Protein AF-A0ABD7DUI1-F1 (afdb_monomer)

Structure (mmCIF, N/CA/C/O backbone):
data_AF-A0ABD7DUI1-F1
#
_entry.id   AF-A0ABD7DUI1-F1
#
loop_
_atom_site.group_PDB
_atom_site.id
_atom_site.type_symbol
_atom_site.label_atom_id
_atom_site.label_alt_id
_atom_site.label_comp_id
_atom_site.label_asym_id
_atom_site.label_entity_id
_atom_site.label_seq_id
_atom_site.pdbx_PDB_ins_code
_atom_site.Cartn_x
_atom_site.Cartn_y
_atom_site.Cartn_z
_atom_site.occupancy
_atom_site.B_iso_or_equiv
_atom_site.auth_seq_id
_atom_si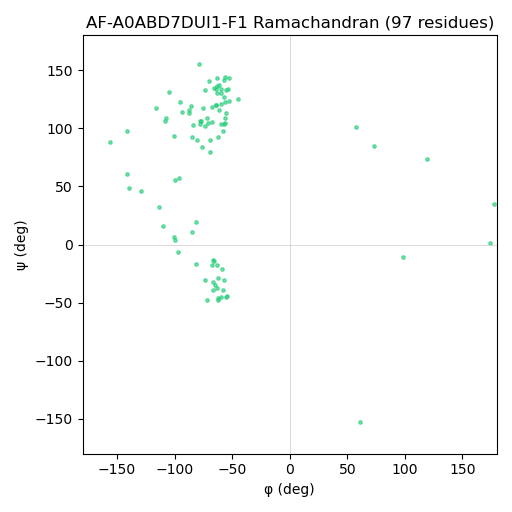te.auth_comp_id
_atom_site.auth_asym_id
_atom_site.auth_atom_id
_atom_site.pdbx_PDB_model_num
ATOM 1 N N . MET A 1 1 ? 16.838 -62.577 -1.425 1.00 47.31 1 MET A N 1
ATOM 2 C CA . MET A 1 1 ? 17.928 -61.760 -0.853 1.00 47.31 1 MET A CA 1
ATOM 3 C C . MET A 1 1 ? 19.177 -61.961 -1.702 1.00 47.31 1 MET A C 1
ATOM 5 O O . MET A 1 1 ? 20.000 -62.797 -1.372 1.00 47.31 1 MET A O 1
ATOM 9 N N . THR A 1 2 ? 19.275 -61.235 -2.814 1.00 43.38 2 THR A N 1
ATOM 10 C CA . THR A 1 2 ? 20.485 -61.084 -3.642 1.00 43.38 2 THR A CA 1
ATOM 11 C C . THR A 1 2 ? 20.311 -59.762 -4.391 1.00 43.38 2 THR A C 1
ATOM 13 O O . THR A 1 2 ? 19.682 -59.725 -5.447 1.00 43.38 2 THR A O 1
ATOM 16 N N . LEU A 1 3 ? 20.743 -58.649 -3.786 1.00 42.69 3 LEU A N 1
ATOM 17 C CA . LEU A 1 3 ? 20.761 -57.352 -4.466 1.00 42.69 3 LEU A CA 1
ATOM 18 C C . LEU A 1 3 ? 21.975 -57.320 -5.401 1.00 42.69 3 LEU A C 1
ATOM 20 O O . LEU A 1 3 ? 23.111 -57.166 -4.960 1.00 42.69 3 LEU A O 1
ATOM 24 N N . GLN A 1 4 ? 21.711 -57.489 -6.693 1.00 55.09 4 GLN A N 1
ATOM 25 C CA . GLN A 1 4 ? 22.658 -57.251 -7.775 1.00 55.09 4 GLN A CA 1
ATOM 26 C C . GLN A 1 4 ? 22.613 -55.752 -8.106 1.00 55.09 4 GLN A C 1
ATOM 28 O O . GLN A 1 4 ? 21.666 -55.286 -8.735 1.00 55.09 4 GLN A O 1
ATOM 33 N N . PHE A 1 5 ? 23.605 -54.981 -7.663 1.00 54.38 5 PHE A N 1
ATOM 34 C CA . PHE A 1 5 ? 23.730 -53.569 -8.034 1.00 54.38 5 PHE A CA 1
ATOM 35 C C . PHE A 1 5 ? 24.489 -53.454 -9.366 1.00 54.38 5 PHE A C 1
ATOM 37 O O . PHE A 1 5 ? 25.648 -53.875 -9.421 1.00 54.38 5 PHE A O 1
ATOM 44 N N . PRO A 1 6 ? 23.908 -52.897 -10.446 1.00 60.44 6 PRO A N 1
ATOM 45 C CA . PRO A 1 6 ? 24.686 -52.581 -11.634 1.00 60.44 6 PRO A CA 1
ATOM 46 C C . PRO A 1 6 ? 25.560 -51.352 -11.354 1.00 60.44 6 PRO A C 1
ATOM 48 O O . PRO A 1 6 ? 25.107 -50.207 -11.376 1.00 60.44 6 PRO A O 1
ATOM 51 N N . ALA A 1 7 ? 26.840 -51.619 -11.097 1.00 57.91 7 ALA A N 1
ATOM 52 C CA . ALA A 1 7 ? 27.926 -50.668 -11.272 1.00 57.91 7 ALA A CA 1
ATOM 53 C C . ALA A 1 7 ? 27.926 -50.210 -12.738 1.00 57.91 7 ALA A C 1
ATOM 55 O O . ALA A 1 7 ? 28.382 -50.931 -13.622 1.00 57.91 7 ALA A O 1
ATOM 56 N N . GLY A 1 8 ? 27.330 -49.052 -13.015 1.00 59.09 8 GLY A N 1
ATOM 57 C CA . GLY A 1 8 ? 27.159 -48.635 -14.402 1.00 59.09 8 GLY A CA 1
ATOM 58 C C . GLY A 1 8 ? 26.406 -47.336 -14.615 1.00 59.09 8 GLY A C 1
ATOM 59 O O . GLY A 1 8 ? 25.694 -47.240 -15.598 1.00 59.09 8 GLY A O 1
ATOM 60 N N . TRP A 1 9 ? 26.543 -46.349 -13.727 1.00 46.38 9 TRP A N 1
ATOM 61 C CA . TRP A 1 9 ? 26.106 -44.973 -13.998 1.00 46.38 9 TRP A CA 1
ATOM 62 C C . TRP A 1 9 ? 27.110 -43.973 -13.404 1.00 46.38 9 TRP A C 1
ATOM 64 O O . TRP A 1 9 ? 26.791 -43.175 -12.533 1.00 46.38 9 TRP A O 1
ATOM 74 N N . LEU A 1 10 ? 28.361 -44.042 -13.869 1.00 54.78 10 LEU A N 1
ATOM 75 C CA . LEU A 1 10 ? 29.345 -42.952 -13.744 1.00 54.78 10 LEU A CA 1
ATOM 76 C C . LEU A 1 10 ? 29.702 -42.364 -15.118 1.00 54.78 10 LEU A C 1
ATOM 78 O O . LEU A 1 10 ? 30.815 -41.903 -15.344 1.00 54.78 10 LEU A O 1
ATOM 82 N N . LEU A 1 11 ? 28.754 -42.361 -16.055 1.00 57.16 11 LEU A N 1
ATOM 83 C CA . LEU A 1 11 ? 28.937 -41.690 -17.337 1.00 57.16 11 LEU A CA 1
ATOM 84 C C . LEU A 1 11 ? 27.622 -41.031 -17.750 1.00 57.16 11 LEU A C 1
ATOM 86 O O . LEU A 1 11 ? 26.711 -41.683 -18.245 1.00 57.16 11 LEU A O 1
ATOM 90 N N . GLY A 1 12 ? 27.509 -39.736 -17.470 1.00 51.88 12 GLY A N 1
ATOM 91 C CA . GLY A 1 12 ? 26.312 -38.963 -17.799 1.00 51.88 12 GLY A CA 1
ATOM 92 C C . GLY A 1 12 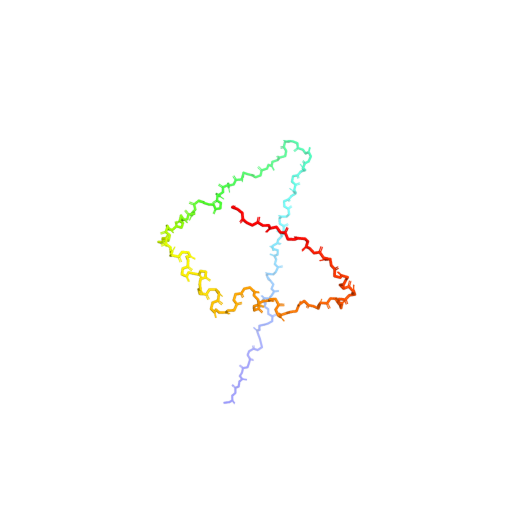? 26.275 -37.528 -17.276 1.00 51.88 12 GLY A C 1
ATOM 93 O O . GLY A 1 12 ? 25.298 -36.841 -17.528 1.00 51.88 12 GLY A O 1
ATOM 94 N N . ILE A 1 13 ? 27.313 -37.036 -16.585 1.00 54.88 13 ILE A N 1
ATOM 95 C CA . ILE A 1 13 ? 27.442 -35.605 -16.248 1.00 54.88 13 ILE A CA 1
ATOM 96 C C . ILE A 1 13 ? 28.406 -34.947 -17.243 1.00 54.88 13 ILE A C 1
ATOM 98 O O . ILE A 1 13 ? 29.436 -34.392 -16.880 1.00 54.88 13 ILE A O 1
ATOM 102 N N . ALA A 1 14 ? 28.102 -35.073 -18.533 1.00 54.56 14 ALA A N 1
ATOM 103 C CA . ALA A 1 14 ? 28.840 -34.415 -19.610 1.00 54.56 14 ALA A CA 1
ATOM 104 C C . ALA A 1 14 ? 27.877 -33.673 -20.547 1.00 54.56 14 ALA A C 1
ATOM 106 O O . ALA A 1 14 ? 27.967 -33.771 -21.762 1.00 54.56 14 ALA A O 1
ATOM 107 N N . THR A 1 15 ? 26.941 -32.921 -19.966 1.00 56.66 15 THR A N 1
ATOM 108 C CA . THR A 1 15 ? 26.211 -31.844 -20.652 1.00 56.66 15 THR A CA 1
ATOM 109 C C . THR A 1 15 ? 26.049 -30.652 -19.710 1.00 56.66 15 THR A C 1
ATOM 111 O O . THR A 1 15 ? 24.960 -30.118 -19.543 1.00 56.66 15 THR A O 1
ATOM 114 N N . LEU A 1 16 ? 27.136 -30.224 -19.061 1.00 58.19 16 LEU A N 1
ATOM 115 C CA . LEU A 1 16 ? 27.222 -28.863 -18.525 1.00 58.19 16 LEU A CA 1
ATOM 116 C C . LEU A 1 16 ? 27.964 -27.990 -19.548 1.00 58.19 1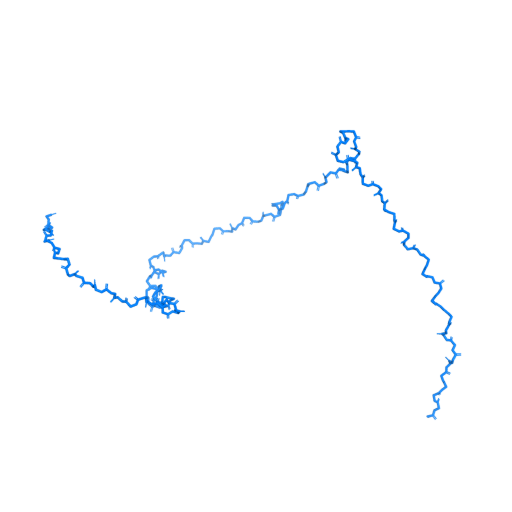6 LEU A C 1
ATOM 118 O O . LEU A 1 16 ? 29.020 -27.431 -19.279 1.00 58.19 16 LEU A O 1
ATOM 122 N N . ALA A 1 17 ? 27.439 -27.946 -20.772 1.00 55.75 17 ALA A N 1
ATOM 123 C CA . ALA A 1 17 ? 27.908 -27.043 -21.809 1.00 55.75 17 ALA A CA 1
ATOM 124 C C . ALA A 1 17 ? 26.938 -25.857 -21.875 1.00 55.75 17 ALA A C 1
ATOM 126 O O . ALA A 1 17 ? 25.918 -25.913 -22.549 1.00 55.75 17 ALA A O 1
ATOM 127 N N . LEU A 1 18 ? 27.298 -24.810 -21.128 1.00 57.78 18 LEU A N 1
ATOM 128 C CA . LEU A 1 18 ? 26.940 -23.406 -21.346 1.00 57.78 18 LEU A CA 1
ATOM 129 C C . LEU A 1 18 ? 25.437 -23.043 -21.390 1.00 57.78 18 LEU A C 1
ATOM 131 O O . LEU A 1 18 ? 24.860 -22.984 -22.473 1.00 57.78 18 LEU A O 1
ATOM 135 N N . PRO A 1 19 ? 24.852 -22.485 -20.313 1.00 50.62 19 PRO A N 1
ATOM 136 C CA . PRO A 1 19 ? 24.225 -21.188 -20.478 1.00 50.62 19 PRO A CA 1
ATOM 137 C C . PRO A 1 19 ? 25.374 -20.177 -20.523 1.00 50.62 19 PRO A C 1
ATOM 139 O O . PRO A 1 19 ? 25.797 -19.634 -19.503 1.00 50.62 19 PRO A O 1
ATOM 142 N N . GLY A 1 20 ? 25.960 -19.997 -21.709 1.00 56.53 20 GLY A N 1
ATOM 143 C CA . GLY A 1 20 ? 26.799 -18.839 -21.969 1.00 56.53 20 GLY A CA 1
ATOM 144 C C . GLY A 1 20 ? 25.929 -17.632 -21.668 1.00 56.53 20 GLY A C 1
ATOM 145 O O . GLY A 1 20 ? 24.932 -17.404 -22.348 1.00 56.53 20 GLY A O 1
ATOM 146 N N . ILE A 1 21 ? 26.239 -16.948 -20.572 1.00 58.31 21 ILE A N 1
ATOM 147 C CA . ILE A 1 21 ? 25.527 -15.759 -20.140 1.00 58.31 21 ILE A CA 1
ATOM 148 C C . ILE A 1 21 ? 25.694 -14.767 -21.287 1.00 58.31 21 ILE A C 1
ATOM 150 O O . ILE A 1 21 ? 26.778 -14.219 -21.483 1.00 58.31 21 ILE A O 1
ATOM 154 N N . LEU A 1 22 ? 24.645 -14.575 -22.085 1.00 60.16 22 LEU A N 1
ATOM 155 C CA . LEU A 1 22 ? 24.581 -13.476 -23.031 1.00 60.16 22 LEU A CA 1
ATOM 156 C C . LEU A 1 22 ? 24.440 -12.208 -22.185 1.00 60.16 22 LEU A C 1
ATOM 158 O O . LEU A 1 22 ? 23.339 -11.717 -21.948 1.00 60.16 22 LEU A O 1
ATOM 162 N N . MET A 1 23 ? 25.555 -11.723 -21.639 1.00 61.38 23 MET A N 1
ATOM 163 C CA . MET A 1 23 ? 25.622 -10.398 -21.039 1.00 61.38 23 MET A CA 1
ATOM 164 C C . MET A 1 23 ? 25.499 -9.416 -22.201 1.00 61.38 23 MET A C 1
ATOM 166 O O . MET A 1 23 ? 26.492 -9.063 -22.835 1.00 61.38 23 MET A O 1
ATOM 170 N N . ALA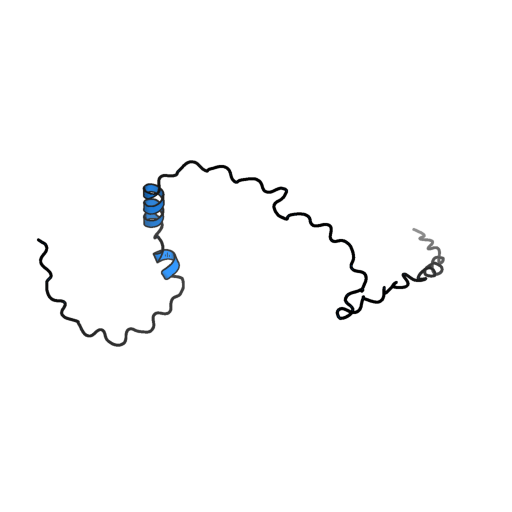 A 1 24 ? 24.269 -9.026 -22.536 1.00 66.75 24 ALA A N 1
ATOM 171 C CA . ALA A 1 24 ? 24.056 -7.885 -23.407 1.00 66.75 24 ALA A CA 1
ATOM 172 C C . ALA A 1 24 ? 24.757 -6.683 -22.761 1.00 66.75 24 ALA A C 1
ATOM 174 O O . ALA A 1 24 ? 24.487 -6.363 -21.597 1.00 66.75 24 ALA A O 1
ATOM 175 N N . ALA A 1 25 ? 25.687 -6.061 -23.493 1.00 72.94 25 ALA A N 1
ATOM 176 C CA . ALA A 1 25 ? 26.316 -4.822 -23.060 1.00 72.94 25 ALA A CA 1
ATOM 177 C C . ALA A 1 25 ? 25.202 -3.828 -22.716 1.00 72.94 25 ALA A C 1
ATOM 179 O O . ALA A 1 25 ? 24.304 -3.599 -23.528 1.00 72.94 25 ALA A O 1
ATOM 180 N N . GLN A 1 26 ? 25.212 -3.316 -21.485 1.00 78.19 26 GLN A N 1
ATOM 181 C CA . GLN A 1 26 ? 24.225 -2.325 -21.084 1.00 78.19 26 GLN A CA 1
ATOM 182 C C . GLN A 1 26 ? 24.460 -1.053 -21.913 1.00 78.19 26 GLN A C 1
ATOM 184 O O . GLN A 1 26 ? 25.620 -0.664 -22.078 1.00 78.19 26 GLN A O 1
ATOM 189 N N . PRO A 1 27 ? 23.401 -0.433 -22.459 1.00 83.31 27 PRO A N 1
ATOM 190 C CA . PRO A 1 27 ? 23.526 0.848 -23.144 1.00 83.31 27 PRO A CA 1
ATOM 191 C C . PRO A 1 27 ? 24.168 1.895 -22.221 1.00 83.31 27 PRO A C 1
ATOM 193 O O . PRO A 1 27 ? 23.918 1.889 -21.015 1.00 83.31 27 PRO A O 1
ATOM 196 N N . ASP A 1 28 ? 24.993 2.784 -22.782 1.00 86.50 28 ASP A N 1
ATOM 197 C CA . ASP A 1 28 ? 25.582 3.898 -22.032 1.00 86.50 28 ASP A CA 1
ATOM 198 C C . ASP A 1 28 ? 24.458 4.841 -21.561 1.00 86.50 28 ASP A C 1
ATOM 200 O O . ASP A 1 28 ? 23.737 5.381 -22.404 1.00 86.50 28 ASP A O 1
ATOM 204 N N . PRO A 1 29 ? 24.278 5.064 -20.244 1.00 84.38 29 PRO A N 1
ATOM 205 C CA . PRO A 1 29 ? 23.231 5.949 -19.737 1.00 84.38 29 PRO A CA 1
ATOM 206 C C . PRO A 1 29 ? 23.429 7.421 -20.127 1.00 84.38 29 PRO A C 1
ATOM 208 O O . PRO A 1 29 ? 22.505 8.216 -19.951 1.00 84.38 29 PRO A O 1
ATOM 211 N N . LEU A 1 30 ? 24.615 7.803 -20.613 1.00 91.69 30 LEU A N 1
ATOM 212 C CA . LEU A 1 30 ? 24.930 9.165 -21.045 1.00 91.69 30 LEU A CA 1
ATOM 213 C C . LEU A 1 30 ? 24.802 9.371 -22.562 1.00 91.69 30 LEU A C 1
ATOM 215 O O . LEU A 1 30 ? 24.899 10.514 -23.013 1.00 91.69 30 LEU A O 1
ATOM 219 N N . ASP A 1 31 ? 24.567 8.315 -23.349 1.00 92.50 31 ASP A N 1
ATOM 220 C CA . ASP A 1 31 ? 24.317 8.437 -24.788 1.00 92.50 31 ASP A CA 1
ATOM 221 C C . ASP A 1 31 ? 22.816 8.670 -25.056 1.00 92.50 31 ASP A C 1
ATOM 223 O O . ASP A 1 31 ? 22.001 7.767 -24.853 1.00 92.50 31 ASP A O 1
ATOM 227 N N . PRO A 1 32 ? 22.412 9.855 -25.556 1.00 87.12 32 PRO A N 1
ATOM 228 C CA . PRO A 1 32 ? 21.007 10.154 -25.834 1.00 87.12 32 PRO A CA 1
ATOM 229 C C . PRO A 1 32 ? 20.411 9.321 -26.979 1.00 87.12 32 PRO A C 1
ATOM 231 O O . PRO A 1 32 ? 19.192 9.316 -27.143 1.00 87.12 32 PRO A O 1
ATOM 234 N N . ASN A 1 33 ? 21.237 8.639 -27.779 1.00 92.19 33 ASN A N 1
ATOM 235 C CA . ASN A 1 33 ? 20.788 7.763 -28.865 1.00 92.19 33 ASN A CA 1
ATOM 236 C C . ASN A 1 33 ? 20.808 6.281 -28.479 1.00 92.19 33 ASN A C 1
ATOM 238 O O . ASN A 1 33 ? 20.532 5.425 -29.325 1.00 92.19 33 ASN A O 1
ATOM 242 N N . ALA A 1 34 ? 21.143 5.961 -27.228 1.00 91.19 34 ALA A N 1
ATOM 243 C CA . ALA A 1 34 ? 21.197 4.586 -26.780 1.00 91.19 34 ALA A CA 1
ATOM 244 C C . ALA A 1 34 ? 19.822 3.911 -26.903 1.00 91.19 34 ALA A C 1
ATOM 246 O O . ALA A 1 34 ? 18.782 4.476 -26.561 1.00 91.19 34 ALA A O 1
ATOM 247 N N . ALA A 1 35 ? 19.814 2.672 -27.393 1.00 86.06 35 ALA A N 1
ATOM 248 C CA . ALA A 1 35 ? 18.585 1.906 -27.538 1.00 86.06 35 ALA A CA 1
ATOM 249 C C . ALA A 1 35 ? 18.009 1.557 -26.156 1.00 86.06 35 ALA A C 1
ATOM 251 O O . ALA A 1 35 ? 18.627 0.826 -25.381 1.00 86.06 35 ALA A O 1
ATOM 252 N N . VAL A 1 36 ? 16.802 2.048 -25.872 1.00 86.56 36 VAL A N 1
ATOM 253 C CA . VAL A 1 36 ? 16.045 1.717 -24.661 1.00 86.56 36 VAL A CA 1
ATOM 254 C C . VAL A 1 36 ? 14.917 0.751 -25.032 1.00 86.56 36 VAL A C 1
ATOM 256 O O . VAL A 1 36 ? 14.186 1.017 -25.991 1.00 86.56 36 VAL A O 1
ATOM 259 N N . PRO A 1 37 ? 14.746 -0.369 -24.307 1.00 87.00 37 PRO A N 1
ATOM 260 C CA . PRO A 1 37 ? 13.606 -1.252 -24.511 1.00 87.00 37 PRO A CA 1
ATOM 261 C C . PRO A 1 37 ? 12.281 -0.504 -24.339 1.00 87.00 37 PRO A C 1
ATOM 263 O O . PRO A 1 37 ? 12.141 0.335 -23.447 1.00 87.00 37 PRO A O 1
ATOM 266 N N . ALA A 1 38 ? 11.291 -0.835 -25.167 1.00 89.31 38 ALA A N 1
ATOM 267 C CA . ALA A 1 38 ? 9.942 -0.314 -24.988 1.00 89.31 38 ALA A CA 1
ATOM 268 C C . ALA A 1 38 ? 9.401 -0.731 -23.609 1.00 89.31 38 ALA A C 1
ATOM 270 O O . ALA A 1 38 ? 9.531 -1.887 -23.204 1.00 89.31 38 ALA A O 1
ATOM 271 N N . GLN A 1 39 ? 8.807 0.218 -22.886 1.00 90.56 39 GLN A N 1
ATOM 272 C CA . GLN A 1 39 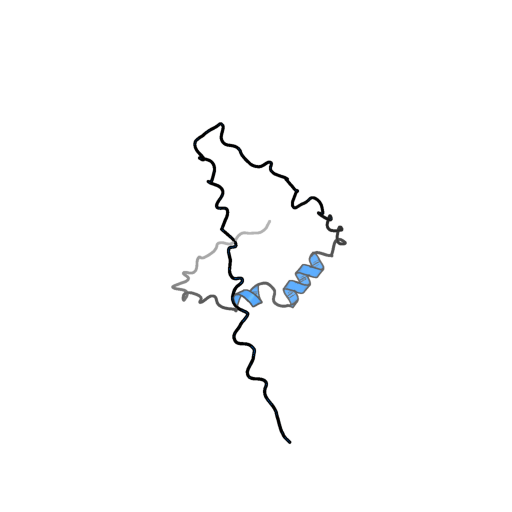? 8.161 -0.061 -21.609 1.00 90.56 39 GLN A CA 1
ATOM 273 C C . GLN A 1 39 ? 6.712 -0.478 -21.859 1.00 90.56 39 GLN A C 1
ATOM 275 O O . GLN A 1 39 ? 5.906 0.333 -22.310 1.00 90.56 39 GLN A O 1
ATOM 280 N N . ASP A 1 40 ? 6.366 -1.717 -21.516 1.00 93.75 40 ASP A N 1
ATOM 281 C CA . ASP A 1 40 ? 4.967 -2.129 -21.397 1.00 93.75 40 ASP A CA 1
ATOM 282 C C . ASP A 1 40 ? 4.426 -1.671 -20.040 1.00 93.75 40 ASP A C 1
ATOM 284 O O . ASP A 1 40 ? 4.536 -2.361 -19.021 1.00 93.75 40 ASP A O 1
ATOM 288 N N . TYR A 1 41 ? 3.872 -0.457 -20.006 1.00 93.00 41 TYR A N 1
ATOM 289 C CA . TYR A 1 41 ? 3.267 0.070 -18.790 1.00 93.00 41 TYR A CA 1
ATOM 290 C C . TYR A 1 41 ? 1.910 -0.584 -18.534 1.00 93.00 41 TYR A C 1
ATOM 292 O O . TYR A 1 41 ? 0.948 -0.399 -19.282 1.00 93.00 41 TYR A O 1
ATOM 300 N N . ARG A 1 42 ? 1.819 -1.299 -17.413 1.00 96.00 42 ARG A N 1
ATOM 301 C CA . ARG A 1 42 ? 0.580 -1.877 -16.905 1.00 96.00 42 ARG A CA 1
ATOM 302 C C . ARG A 1 42 ? 0.244 -1.223 -15.566 1.00 96.00 42 ARG A C 1
ATOM 304 O O . ARG A 1 42 ? 1.024 -1.322 -14.621 1.00 96.00 42 ARG A O 1
ATOM 311 N N . SER A 1 43 ? -0.895 -0.531 -15.486 1.00 95.12 43 SER A N 1
ATOM 312 C CA . SER A 1 43 ? -1.281 0.182 -14.262 1.00 95.12 43 SER A CA 1
ATOM 313 C C . SER A 1 43 ? -1.487 -0.802 -13.101 1.00 95.12 43 SER A C 1
ATOM 315 O O . SER A 1 43 ? -2.269 -1.745 -13.250 1.00 95.12 43 SER A O 1
ATOM 317 N N . PRO A 1 44 ? -0.884 -0.566 -11.920 1.00 93.44 44 PRO A N 1
ATOM 318 C CA . PRO A 1 44 ? -1.171 -1.348 -10.715 1.00 93.44 44 PRO A CA 1
ATOM 319 C C . PRO A 1 44 ? -2.648 -1.302 -10.295 1.00 93.44 44 PRO A C 1
ATOM 321 O O . PRO A 1 44 ? -3.115 -2.179 -9.575 1.00 93.44 44 PRO A O 1
ATOM 324 N N . LEU A 1 45 ? -3.386 -0.285 -10.748 1.00 95.38 45 LEU A N 1
ATOM 325 C CA . LEU A 1 45 ? -4.801 -0.078 -10.441 1.00 95.38 45 LEU A CA 1
ATOM 326 C C . LEU A 1 45 ? -5.738 -0.523 -11.569 1.00 95.38 45 LEU A C 1
ATOM 328 O O . LEU A 1 45 ? -6.938 -0.292 -11.482 1.00 95.38 45 LEU A O 1
ATOM 332 N N . GLN A 1 46 ? -5.230 -1.150 -12.628 1.00 95.69 46 GLN A N 1
ATOM 333 C CA . GLN A 1 46 ? -6.065 -1.586 -13.756 1.00 95.69 46 GLN A CA 1
ATOM 334 C C . GLN A 1 46 ? -7.206 -2.539 -13.345 1.00 95.69 46 GLN A C 1
ATOM 336 O O . GLN A 1 46 ? -8.259 -2.543 -13.967 1.00 95.69 46 GLN A O 1
ATOM 341 N N . ASP A 1 47 ? -6.978 -3.325 -12.289 1.00 95.44 47 ASP A N 1
ATOM 342 C CA . ASP A 1 47 ? -7.908 -4.315 -11.747 1.00 95.44 47 ASP A CA 1
ATOM 343 C C . ASP A 1 47 ? -8.451 -3.850 -10.388 1.00 95.44 47 ASP A C 1
ATOM 345 O O . ASP A 1 47 ? -8.969 -4.647 -9.601 1.00 95.44 47 ASP A O 1
ATOM 349 N N . TYR A 1 48 ? -8.297 -2.558 -10.077 1.00 94.38 48 TYR A N 1
ATOM 350 C CA . TYR A 1 48 ? -8.790 -1.995 -8.835 1.00 94.38 48 TYR A CA 1
ATOM 351 C C . TYR A 1 48 ? -10.303 -2.178 -8.753 1.00 94.38 48 TYR A C 1
ATOM 353 O O . TYR A 1 48 ? -11.064 -1.685 -9.588 1.00 94.38 48 TYR A O 1
ATOM 361 N N . ARG A 1 49 ? -10.746 -2.881 -7.712 1.00 93.12 49 ARG A N 1
ATOM 362 C CA . ARG A 1 49 ? -12.158 -2.970 -7.363 1.00 93.12 49 ARG A CA 1
ATOM 363 C C . ARG A 1 49 ? -12.436 -1.916 -6.311 1.00 93.12 49 ARG A C 1
ATOM 365 O O . ARG A 1 49 ? -11.817 -1.937 -5.250 1.00 93.12 49 ARG A O 1
ATOM 372 N N . ALA A 1 50 ? -13.377 -1.027 -6.608 1.00 90.31 50 ALA A N 1
ATOM 373 C CA . ALA A 1 50 ? -13.902 -0.126 -5.600 1.00 90.31 50 ALA A CA 1
ATOM 374 C C . ALA A 1 50 ? -14.419 -0.951 -4.416 1.00 90.31 50 ALA A C 1
ATOM 376 O O . ALA A 1 50 ? -15.110 -1.960 -4.598 1.00 90.31 50 ALA A O 1
ATOM 377 N N . GLN A 1 51 ? -14.046 -0.534 -3.212 1.00 88.19 51 GLN A N 1
ATOM 378 C CA . GLN A 1 51 ? -14.640 -1.049 -1.993 1.00 88.19 51 GLN A CA 1
ATOM 379 C C . GLN A 1 51 ? -16.112 -0.650 -2.021 1.00 88.19 51 GLN A C 1
ATOM 381 O O . GLN A 1 51 ? -16.446 0.478 -2.381 1.00 88.19 51 GLN A O 1
ATOM 386 N N . ALA A 1 52 ? -16.985 -1.604 -1.709 1.00 86.19 52 ALA A N 1
ATOM 387 C CA . ALA A 1 52 ? -18.388 -1.287 -1.530 1.00 86.19 52 ALA A CA 1
ATOM 388 C C . ALA A 1 52 ? -18.524 -0.333 -0.340 1.00 86.19 52 ALA A C 1
ATOM 390 O O . ALA A 1 52 ? -17.798 -0.473 0.648 1.00 86.19 52 ALA A O 1
ATOM 391 N N . ASP A 1 53 ? -19.454 0.611 -0.444 1.00 84.25 53 ASP A N 1
ATOM 392 C CA . ASP A 1 53 ? -19.821 1.433 0.699 1.00 84.25 53 ASP A CA 1
ATOM 393 C C . ASP A 1 53 ? -20.388 0.517 1.787 1.00 84.25 53 ASP A C 1
ATOM 395 O O . ASP A 1 53 ? -21.417 -0.139 1.601 1.00 84.25 53 ASP A O 1
ATOM 399 N N . GLU A 1 54 ? -19.690 0.450 2.918 1.00 83.62 54 GLU A N 1
ATOM 400 C CA . GLU A 1 54 ? -20.198 -0.231 4.101 1.00 83.62 54 GLU A CA 1
ATOM 401 C C . GLU A 1 54 ? -21.360 0.596 4.673 1.00 83.62 54 GLU A C 1
ATOM 403 O O . GLU A 1 54 ? -21.288 1.834 4.689 1.00 83.62 54 GLU A O 1
ATOM 408 N N . PRO A 1 55 ? -22.440 -0.037 5.162 1.00 84.44 55 PRO A N 1
ATOM 409 C CA . PRO A 1 55 ? -23.517 0.689 5.815 1.00 84.44 55 PRO A CA 1
ATOM 410 C C . PRO A 1 55 ? -22.975 1.557 6.950 1.00 84.44 55 PRO A C 1
ATOM 412 O O . PRO A 1 55 ? -22.200 1.081 7.786 1.00 84.44 55 PRO A O 1
ATOM 415 N N . LEU A 1 56 ? -23.423 2.816 7.003 1.00 86.56 56 LEU A N 1
ATOM 416 C CA . LEU A 1 56 ? -23.065 3.732 8.083 1.00 86.56 56 LEU A CA 1
ATOM 417 C C . LEU A 1 56 ? -23.431 3.096 9.427 1.00 86.56 56 LEU A C 1
ATOM 419 O O . LEU A 1 56 ? -24.604 2.891 9.737 1.00 86.56 56 LEU A O 1
ATOM 423 N N . GLN A 1 57 ? -22.406 2.788 10.215 1.00 88.19 57 GLN A N 1
ATOM 424 C CA . GLN A 1 57 ? -22.567 2.290 11.574 1.00 88.19 57 GLN A CA 1
ATOM 425 C C . GLN A 1 57 ? -22.869 3.448 12.530 1.00 88.19 57 GLN A C 1
ATOM 427 O 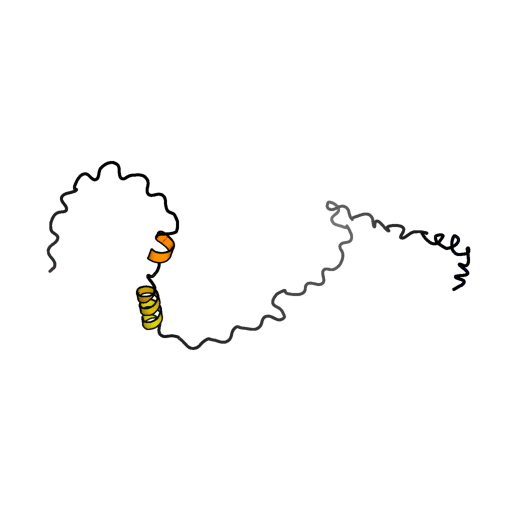O . GLN A 1 57 ? -22.486 4.597 12.287 1.00 88.19 57 GLN A O 1
ATOM 432 N N . ASP A 1 58 ? -23.529 3.145 13.648 1.00 93.94 58 ASP A N 1
ATOM 433 C CA . ASP A 1 58 ? -23.725 4.125 14.713 1.00 93.94 58 ASP A CA 1
ATOM 434 C C . ASP A 1 58 ? -22.395 4.402 15.427 1.00 93.94 58 ASP A C 1
ATOM 436 O O . ASP A 1 58 ? -21.900 3.612 16.238 1.00 93.94 58 ASP A O 1
ATOM 440 N N . TRP A 1 59 ? -21.820 5.562 15.125 1.00 93.69 59 TRP A N 1
ATOM 441 C CA . TRP A 1 59 ? -20.554 6.000 15.693 1.00 93.69 59 TRP A CA 1
ATOM 442 C C . TRP A 1 59 ? -20.608 6.168 17.219 1.00 93.69 59 TRP A C 1
ATOM 444 O O . TRP A 1 59 ? -19.582 5.989 17.880 1.00 93.69 59 TRP A O 1
ATOM 454 N N . ARG A 1 60 ? -21.772 6.491 17.808 1.00 95.19 60 ARG A N 1
ATOM 455 C CA . ARG A 1 60 ? -21.891 6.628 19.271 1.00 95.19 60 ARG A CA 1
ATOM 456 C C . ARG A 1 60 ? -21.813 5.271 19.932 1.00 95.19 60 ARG A C 1
ATOM 458 O O . ARG A 1 60 ? -21.007 5.096 20.837 1.00 95.19 60 ARG A O 1
ATOM 465 N N . ALA A 1 61 ? -22.571 4.302 19.426 1.00 95.00 61 ALA A N 1
ATOM 466 C CA . ALA A 1 61 ? -22.549 2.941 19.948 1.00 95.00 61 ALA A CA 1
ATOM 467 C C . ALA A 1 61 ? -21.139 2.320 19.879 1.00 95.00 61 ALA A C 1
ATOM 469 O O . ALA A 1 61 ? -20.710 1.644 20.820 1.00 95.00 61 ALA A O 1
ATOM 470 N N . ALA A 1 62 ? -20.395 2.586 18.799 1.00 92.50 62 ALA A N 1
ATOM 471 C CA . ALA A 1 62 ? -18.998 2.174 18.670 1.00 92.50 62 ALA A CA 1
ATOM 472 C C . ALA A 1 62 ? -18.101 2.816 19.745 1.00 92.50 62 ALA A C 1
ATOM 474 O O . ALA A 1 62 ? -17.328 2.117 20.404 1.00 92.50 62 ALA A O 1
ATOM 475 N N . ASN A 1 63 ? -18.240 4.122 19.983 1.00 92.75 63 ASN A N 1
ATOM 476 C CA . ASN A 1 63 ? -17.472 4.823 21.014 1.00 92.75 63 ASN A CA 1
ATOM 477 C C . ASN A 1 63 ? -17.835 4.367 22.436 1.00 92.75 63 ASN A C 1
ATOM 479 O O . ASN A 1 63 ? -16.947 4.184 23.270 1.00 92.75 63 ASN A O 1
ATOM 483 N N . ASP A 1 64 ? -19.113 4.111 22.706 1.00 94.81 64 ASP A N 1
ATOM 484 C CA . ASP A 1 64 ? -19.573 3.581 23.991 1.00 94.81 64 ASP A CA 1
ATOM 485 C C . ASP A 1 64 ? -19.002 2.181 24.249 1.00 94.81 64 ASP A C 1
ATOM 487 O O . ASP A 1 64 ? -18.628 1.845 25.376 1.00 94.81 64 ASP A O 1
ATOM 491 N N . LEU A 1 65 ? -18.893 1.346 23.208 1.00 93.38 65 LEU A N 1
ATOM 492 C CA . LEU A 1 65 ? -18.217 0.053 23.306 1.00 93.38 65 LEU A CA 1
ATOM 493 C C . LEU A 1 65 ? -16.737 0.222 23.658 1.00 93.38 65 LEU A C 1
ATOM 495 O O . LEU A 1 65 ? -16.282 -0.435 24.593 1.00 93.38 65 LEU A O 1
ATOM 499 N N . VAL A 1 66 ? -16.017 1.116 22.971 1.00 91.69 66 VAL A N 1
ATOM 500 C CA . VAL A 1 66 ? -14.615 1.439 23.287 1.00 91.69 66 VAL A CA 1
ATOM 501 C C . VAL A 1 66 ? -14.485 1.858 24.753 1.00 91.69 66 VAL A C 1
ATOM 503 O O . VAL A 1 66 ? -13.615 1.346 25.451 1.00 91.69 66 VAL A O 1
ATOM 506 N N . GLY A 1 67 ? -15.387 2.704 25.258 1.00 91.38 67 GLY A N 1
ATOM 507 C CA . GLY A 1 67 ? -15.432 3.081 26.673 1.00 91.38 67 GLY A CA 1
ATOM 508 C C . GLY A 1 67 ? -15.635 1.890 27.620 1.00 91.38 67 GLY A C 1
ATOM 509 O O . GLY A 1 67 ? -14.916 1.767 28.612 1.00 91.38 67 GLY A O 1
ATOM 510 N N . ARG A 1 68 ? -16.564 0.978 27.299 1.00 91.75 68 ARG A N 1
ATOM 511 C CA . ARG A 1 68 ? -16.857 -0.220 28.113 1.00 91.75 68 ARG A CA 1
ATOM 512 C C . ARG A 1 68 ? -15.696 -1.209 28.193 1.00 91.75 68 ARG A C 1
ATOM 514 O O . ARG A 1 68 ? -15.518 -1.825 29.238 1.00 91.75 68 ARG A O 1
ATOM 521 N N . ILE A 1 69 ? -14.909 -1.358 27.128 1.00 89.25 69 ILE A N 1
ATOM 522 C CA . ILE A 1 69 ? -13.757 -2.281 27.096 1.00 89.25 69 ILE A CA 1
ATOM 523 C C . ILE A 1 69 ? -12.465 -1.666 27.672 1.00 89.25 69 ILE A C 1
ATOM 525 O O . ILE A 1 69 ? -11.390 -2.243 27.533 1.00 89.25 69 ILE A O 1
ATOM 529 N N . GLY A 1 70 ? -12.558 -0.497 28.320 1.00 87.06 70 GLY A N 1
ATOM 530 C CA . GLY A 1 70 ? -11.434 0.205 28.957 1.00 87.06 70 GLY A CA 1
ATOM 531 C C . GLY A 1 70 ? -10.818 1.324 28.108 1.00 87.06 70 GLY A C 1
ATOM 532 O O . GLY A 1 70 ? -10.076 2.166 28.620 1.00 87.06 70 GLY A O 1
ATOM 533 N N . GLY A 1 71 ? -11.188 1.408 26.830 1.00 86.88 71 GLY A N 1
ATOM 534 C CA . GLY A 1 71 ? -10.765 2.456 25.909 1.00 86.88 71 GLY A CA 1
ATOM 535 C C . GLY A 1 71 ? -9.255 2.503 25.689 1.00 86.88 71 GLY A C 1
ATOM 536 O O . GLY A 1 71 ? -8.545 1.513 25.836 1.00 86.88 71 GLY A O 1
ATOM 537 N N . TRP A 1 72 ? -8.743 3.687 25.355 1.00 80.31 72 TRP A N 1
ATOM 538 C CA . TRP A 1 72 ? -7.308 3.918 25.149 1.00 80.31 72 TRP A CA 1
ATOM 539 C C . TRP A 1 72 ? -6.465 3.699 26.420 1.00 80.31 72 TRP A C 1
ATOM 541 O O . TRP A 1 72 ? -5.254 3.504 26.326 1.00 80.31 72 TRP A O 1
ATOM 551 N N . ARG A 1 73 ? -7.094 3.696 27.608 1.00 76.44 73 ARG A N 1
ATOM 552 C CA . ARG A 1 73 ? -6.397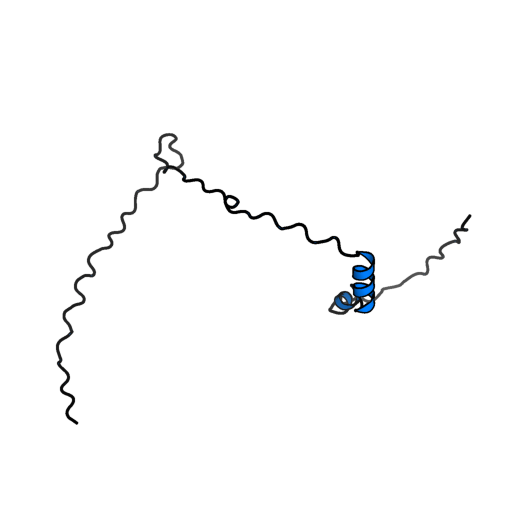 3.514 28.888 1.00 76.44 73 ARG A CA 1
ATOM 553 C C . ARG A 1 73 ? -5.799 2.116 29.031 1.00 76.44 73 ARG A C 1
ATOM 555 O O . ARG A 1 73 ? -4.728 1.984 29.617 1.00 76.44 73 ARG A O 1
ATOM 562 N N . THR A 1 74 ? -6.437 1.103 28.444 1.00 75.75 74 THR A N 1
ATOM 563 C CA . THR A 1 74 ? -5.913 -0.269 28.390 1.00 75.75 74 THR A CA 1
ATOM 564 C C . THR A 1 74 ? -4.516 -0.307 27.768 1.00 75.75 74 THR A C 1
ATOM 566 O O . THR A 1 74 ? -3.611 -0.880 28.360 1.00 75.75 74 THR A O 1
ATOM 569 N N . TYR A 1 75 ? -4.302 0.410 26.659 1.00 65.50 75 TYR A N 1
ATOM 570 C CA . TYR A 1 75 ? -2.988 0.510 26.012 1.00 65.50 75 TYR A CA 1
ATOM 571 C C . TYR A 1 75 ? -1.999 1.393 26.781 1.00 65.50 75 TYR A C 1
ATOM 573 O O . TYR A 1 75 ? -0.800 1.139 26.761 1.00 65.50 75 TYR A O 1
ATOM 581 N N . SER A 1 76 ? -2.470 2.421 27.498 1.00 67.44 76 SER A N 1
ATOM 582 C CA . SER A 1 76 ? -1.572 3.277 28.293 1.00 67.44 76 SER A CA 1
ATOM 583 C C . SER A 1 76 ? -0.937 2.564 29.494 1.00 67.44 76 SER A C 1
ATOM 585 O O . SER A 1 76 ? 0.065 3.043 30.017 1.00 67.44 76 SER A O 1
ATOM 587 N N . MET A 1 77 ? -1.491 1.421 29.913 1.00 67.06 77 MET A N 1
ATOM 588 C CA . MET A 1 77 ? -0.928 0.591 30.982 1.00 67.06 77 MET A CA 1
ATOM 589 C C . MET A 1 77 ? 0.205 -0.329 30.499 1.00 67.06 77 MET A C 1
ATOM 591 O O . MET A 1 77 ? 0.974 -0.808 31.325 1.00 67.06 77 MET A O 1
ATOM 595 N N . GLU A 1 78 ? 0.352 -0.554 29.188 1.00 66.06 78 GLU A N 1
ATOM 596 C CA . GLU A 1 78 ? 1.328 -1.500 28.614 1.00 66.06 78 GLU A CA 1
ATOM 597 C C . GLU A 1 78 ? 2.763 -0.942 28.495 1.00 66.06 78 GLU A C 1
ATOM 599 O O . GLU A 1 78 ? 3.595 -1.508 27.793 1.00 66.06 78 GLU A O 1
ATOM 604 N N . GLY A 1 79 ? 3.101 0.115 29.241 1.00 64.31 79 GLY A N 1
ATOM 605 C CA . GLY A 1 79 ? 4.490 0.555 29.410 1.00 64.31 79 GLY A CA 1
ATOM 606 C C . GLY A 1 79 ? 4.755 1.967 28.914 1.00 64.31 79 GLY A C 1
ATOM 607 O O . GLY A 1 79 ? 5.444 2.177 27.920 1.00 64.31 79 GLY A O 1
ATOM 608 N N . TRP A 1 80 ? 4.279 2.945 29.679 1.00 53.72 80 TRP A N 1
ATOM 609 C CA . TRP A 1 80 ? 5.017 4.190 29.841 1.00 53.72 80 TRP A CA 1
ATOM 610 C C . TRP A 1 80 ? 5.596 4.172 31.252 1.00 53.72 80 TRP A C 1
ATOM 612 O O . TRP A 1 80 ? 4.851 4.288 32.225 1.00 53.72 80 TRP A O 1
ATOM 622 N N . GLU A 1 81 ? 6.914 4.004 31.377 1.00 61.38 81 GLU A N 1
ATOM 623 C CA . GLU A 1 81 ? 7.625 4.403 32.591 1.00 61.38 81 GLU A CA 1
ATOM 624 C C . GLU A 1 81 ? 7.312 5.894 32.798 1.00 61.38 81 GLU A C 1
ATOM 626 O O . GLU A 1 81 ? 7.802 6.741 32.049 1.00 61.38 81 GLU A O 1
ATOM 631 N N . GLN A 1 82 ? 6.445 6.230 33.757 1.00 59.12 82 GLN A N 1
ATOM 632 C CA . GLN A 1 82 ? 6.297 7.619 34.183 1.00 59.12 82 GLN A CA 1
ATOM 633 C C . GLN A 1 82 ? 7.637 8.046 34.793 1.00 59.12 82 GLN A C 1
ATOM 635 O O . GLN A 1 82 ? 8.061 7.440 35.783 1.00 59.12 82 GLN A O 1
ATOM 640 N N . PRO A 1 83 ? 8.323 9.075 34.260 1.00 59.94 83 PRO A N 1
ATOM 641 C CA . PRO A 1 83 ? 9.373 9.728 35.022 1.00 59.94 83 PRO A CA 1
ATOM 642 C C . PRO A 1 83 ? 8.731 10.219 36.320 1.00 59.94 83 PRO A C 1
ATOM 644 O O . PRO A 1 83 ? 7.695 10.879 36.270 1.00 59.94 83 PRO A O 1
ATOM 647 N N . ALA A 1 84 ? 9.311 9.847 37.464 1.00 55.09 84 ALA A N 1
ATOM 648 C CA . ALA A 1 84 ? 8.824 10.252 38.776 1.00 55.09 84 ALA A CA 1
ATOM 649 C C . ALA A 1 84 ? 8.496 11.751 38.777 1.00 55.09 84 ALA A C 1
ATOM 651 O O . ALA A 1 84 ? 9.351 12.564 38.414 1.00 55.09 84 ALA A O 1
ATOM 652 N N . GLU A 1 85 ? 7.265 12.097 39.162 1.00 58.09 85 GLU A N 1
ATOM 653 C CA . GLU A 1 85 ? 6.834 13.484 39.286 1.00 58.09 85 GLU A CA 1
ATOM 654 C C . GLU A 1 85 ? 7.761 14.218 40.259 1.00 58.09 85 GLU A C 1
ATOM 656 O O . GLU A 1 85 ? 7.693 14.054 41.478 1.00 58.09 85 GLU A O 1
ATOM 661 N N . GLN A 1 86 ? 8.662 15.032 39.715 1.00 53.69 86 GLN A N 1
ATOM 662 C CA . GLN A 1 86 ? 9.400 16.007 40.498 1.00 53.69 86 GLN A CA 1
ATOM 663 C C . GLN A 1 86 ? 8.532 17.258 40.605 1.00 53.69 86 GLN A C 1
ATOM 665 O O . GLN A 1 86 ? 8.573 18.127 39.742 1.00 53.69 86 GLN A O 1
ATOM 670 N N . GLY A 1 87 ? 7.749 17.306 41.685 1.00 48.75 87 GLY A N 1
ATOM 671 C CA . GLY A 1 87 ? 7.227 18.532 42.286 1.00 48.75 87 GLY A CA 1
ATOM 672 C C . GLY A 1 87 ? 6.116 19.232 41.510 1.00 48.75 87 GLY A C 1
ATOM 673 O O . GLY A 1 87 ? 6.358 20.219 40.823 1.00 48.75 87 GLY A O 1
ATOM 674 N N . ALA A 1 88 ? 4.874 18.793 41.715 1.00 47.44 88 ALA A N 1
ATOM 675 C CA . ALA A 1 88 ? 3.723 19.663 41.520 1.00 47.44 88 ALA A CA 1
ATOM 676 C C . ALA A 1 88 ? 3.745 20.774 42.589 1.00 47.44 88 ALA A C 1
ATOM 678 O O . ALA A 1 88 ? 3.440 20.526 43.756 1.00 47.44 88 ALA A O 1
ATOM 679 N N . GLU A 1 89 ? 4.103 21.999 42.202 1.00 60.16 89 GLU A N 1
ATOM 680 C CA . GLU A 1 89 ? 3.662 23.189 42.937 1.00 60.16 89 GLU A CA 1
ATOM 681 C C . GLU A 1 89 ? 2.171 23.415 42.628 1.00 60.16 89 GLU A C 1
ATOM 683 O O . GLU A 1 89 ? 1.770 23.339 41.460 1.00 60.16 89 GLU A O 1
ATOM 688 N N . PRO A 1 90 ? 1.319 23.667 43.636 1.00 48.00 90 PRO A N 1
ATOM 689 C CA . PRO A 1 90 ? -0.100 23.875 43.410 1.00 48.00 90 PRO A CA 1
ATOM 690 C C . PRO A 1 90 ? -0.300 25.241 42.751 1.00 48.00 90 PRO A C 1
ATOM 692 O O . PRO A 1 90 ? -0.148 26.282 43.387 1.00 48.00 90 PRO A O 1
ATOM 695 N N . VAL A 1 91 ? -0.660 25.250 41.469 1.00 55.25 91 VAL A N 1
ATOM 696 C CA . VAL A 1 91 ? -1.121 26.475 40.813 1.00 55.25 91 VAL A CA 1
ATOM 697 C C . VAL A 1 91 ? -2.563 26.709 41.256 1.00 55.25 91 VAL A C 1
ATOM 699 O O . VAL A 1 91 ? -3.475 25.986 40.855 1.00 55.25 91 VAL A O 1
ATOM 702 N N . GLU A 1 92 ? -2.758 27.688 42.135 1.00 54.25 92 GLU A N 1
ATOM 703 C CA . GLU A 1 92 ? -4.064 28.178 42.572 1.00 54.25 92 GLU A CA 1
ATOM 704 C C . GLU A 1 92 ? -4.812 28.760 41.355 1.00 54.25 92 GLU A C 1
ATOM 706 O O . GLU A 1 92 ? -4.607 29.901 40.941 1.00 54.25 92 GLU A O 1
ATOM 711 N N . GLY A 1 93 ? -5.622 27.925 40.703 1.00 44.97 93 GLY A N 1
ATOM 712 C CA . GLY A 1 93 ? -6.443 28.302 39.557 1.00 44.97 93 GLY A CA 1
ATOM 713 C C . GLY A 1 93 ? -7.691 29.052 40.009 1.00 44.97 93 GLY A C 1
ATOM 714 O O . GLY A 1 93 ? -8.618 28.446 40.543 1.00 44.97 93 GLY A O 1
ATOM 715 N N . GLY A 1 94 ? -7.698 30.367 39.785 1.00 42.19 94 GLY A N 1
ATOM 716 C CA . GLY A 1 94 ? -8.830 31.258 40.031 1.00 42.19 94 GLY A CA 1
ATOM 717 C C . GLY A 1 94 ? -10.133 30.792 39.371 1.00 42.19 94 GLY A C 1
ATOM 718 O O . GLY A 1 94 ? -10.140 30.239 38.270 1.00 42.19 94 GLY A O 1
ATOM 719 N N . GLY A 1 95 ? -11.238 31.020 40.086 1.00 48.59 95 GLY A N 1
ATOM 720 C CA . GLY A 1 95 ? -12.591 30.681 39.661 1.00 48.59 95 GLY A CA 1
ATOM 721 C C . GLY A 1 95 ? -12.986 31.387 38.368 1.00 48.59 95 GLY A C 1
ATOM 722 O O . GLY A 1 95 ? -12.848 32.601 38.241 1.00 48.59 95 GLY A O 1
ATOM 723 N N . HIS A 1 96 ? -13.502 30.613 37.417 1.00 48.44 96 HIS A N 1
ATOM 724 C CA . HIS A 1 96 ? -14.211 31.144 36.263 1.00 48.44 96 HIS A CA 1
ATOM 725 C C . HIS A 1 96 ? -15.691 30.824 36.427 1.00 48.44 96 HIS A C 1
ATOM 727 O O . HIS A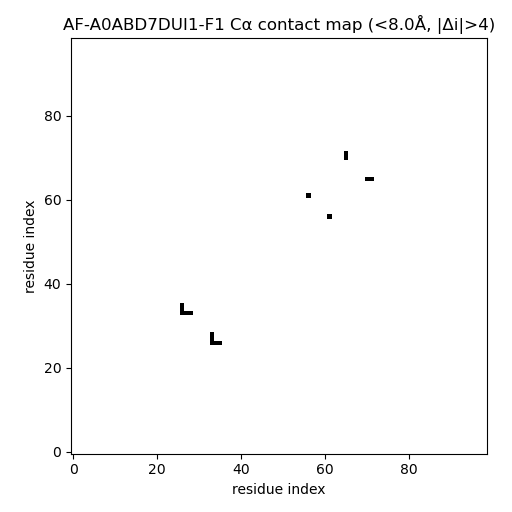 1 96 ? -16.107 29.674 36.286 1.00 48.44 96 HIS A O 1
ATOM 733 N N . ASP A 1 97 ? -16.454 31.863 36.751 1.00 51.34 97 ASP A N 1
ATOM 734 C CA . ASP A 1 97 ? -17.907 31.834 36.812 1.00 51.34 97 ASP A CA 1
ATOM 735 C C . ASP A 1 97 ? -18.496 31.535 35.430 1.00 51.34 97 ASP A C 1
ATOM 737 O O . ASP A 1 97 ? -18.072 32.079 34.406 1.00 51.34 97 ASP A O 1
ATOM 741 N N . HIS A 1 98 ? -19.498 30.662 35.410 1.00 41.22 98 HIS A N 1
ATOM 742 C CA . HIS A 1 98 ? -20.288 30.354 34.227 1.00 41.22 98 HIS A CA 1
ATOM 743 C C . HIS A 1 98 ? -21.528 31.254 34.235 1.00 41.22 98 HIS A C 1
ATOM 745 O O . HIS A 1 98 ? -22.379 31.119 35.116 1.00 41.22 98 HIS A O 1
ATOM 751 N N . HIS A 1 99 ? -21.618 32.157 33.260 1.00 43.91 99 HIS A N 1
ATOM 752 C CA . HIS A 1 99 ? -22.852 32.849 32.888 1.00 43.91 99 HIS A CA 1
ATOM 753 C C . HIS A 1 99 ? -23.399 32.270 31.586 1.00 43.91 99 HIS A C 1
ATOM 755 O O . HIS A 1 99 ? -22.578 31.965 30.690 1.00 43.91 99 HIS A O 1
#

Solvent-accessible surface area (backbone atoms only — not comparable to full-atom values): 7448 Å² total; per-residue (Å²): 144,79,88,82,76,81,90,78,81,91,79,79,90,81,78,86,75,67,86,70,77,80,75,70,80,76,63,56,91,85,46,92,81,47,81,72,83,85,80,85,83,73,64,91,62,76,80,63,72,82,78,75,86,71,78,88,69,66,65,64,63,52,51,52,49,39,55,73,76,49,40,73,58,59,64,60,68,78,72,66,85,73,75,78,86,82,71,89,72,85,77,85,77,77,87,79,85,88,129

Secondary structure (DSSP, 8-state):
---------S-------------PPPPPTT-TT---PPP----TTTTPPPPP------HHHHHHHHHHTTTHHHHHTS---------------------

Radius of gyration: 37.43 Å; Cα contacts (8 Å, |Δi|>4): 8; chains: 1; bounding box: 53×95×72 Å

Foldseek 3Di:
DDDDDPPDPPPDPPPPPDPPPPPDDDFDPPDPPTDDDDDPDDDPCPVPDDDPDDPDDDPVVVVVVCVVVVHCVVVVVVDDPPPPDDDDDDDPDDDDDDD

pLDDT: mean 72.18, std 18.25, range [41.22, 96.0]

Mean predicted aligned error: 20.14 Å

Sequence (99 aa):
MTLQFPAGWLLGIATLALPGILMAAQPDPLDPNAAVPA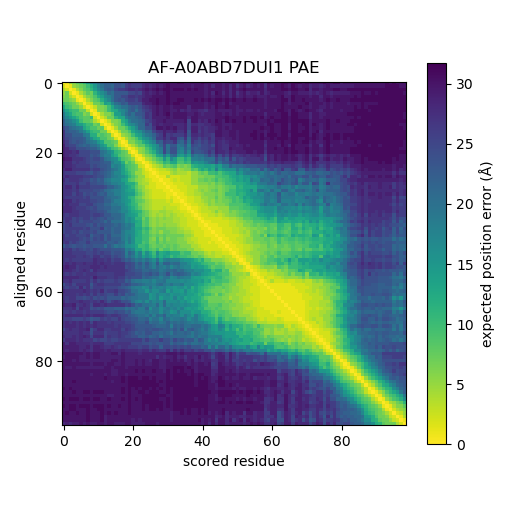QDYRSPLQDYRAQADEPLQDWRAANDLVGRIGGWRTYSMEGWEQPAEQGAEPVEGGGHDHH

Organism: NCBI:txid554344